Protein AF-A0A067FHQ1-F1 (afdb_monomer_lite)

Organism: Citrus sinensis (NCBI:txid2711)

pLDDT: mean 78.68, std 14.32, range [43.62, 91.94]

Sequence (86 aa):
MTKTSERFSTDFVMGGAAAIMAKSAAAPIERVKLLLQNQGEMIKRGQLRRPYMGVGDCFRRVLREDGLLSFWRGNQANVIRYFPTQ

Structure (mmCIF, N/CA/C/O backbone):
data_AF-A0A067FHQ1-F1
#
_entry.id   AF-A0A067FHQ1-F1
#
loop_
_atom_site.group_PDB
_atom_site.id
_atom_site.type_symbol
_atom_site.label_atom_id
_atom_site.label_alt_id
_atom_site.label_comp_id
_atom_site.label_asym_id
_atom_site.label_entity_id
_atom_site.label_seq_id
_atom_site.pdbx_PDB_ins_code
_atom_site.Cartn_x
_atom_site.Cartn_y
_atom_site.Cartn_z
_atom_site.occupancy
_atom_site.B_iso_or_equiv
_atom_site.auth_seq_id
_atom_site.auth_comp_id
_atom_site.auth_asym_id
_atom_site.auth_atom_id
_atom_site.pdbx_PDB_model_num
ATOM 1 N N . MET A 1 1 ? 30.884 1.106 -30.792 1.00 52.00 1 MET A N 1
ATOM 2 C CA . MET A 1 1 ? 29.817 1.923 -30.166 1.00 52.00 1 MET A CA 1
ATOM 3 C C . MET A 1 1 ? 28.592 1.119 -29.713 1.00 52.00 1 MET A C 1
ATOM 5 O O . MET A 1 1 ? 27.918 1.572 -28.803 1.00 52.00 1 MET A O 1
ATOM 9 N N . THR A 1 2 ? 28.321 -0.077 -30.245 1.00 57.09 2 THR A N 1
ATOM 10 C CA . THR A 1 2 ? 27.146 -0.904 -29.880 1.00 57.09 2 THR A CA 1
ATOM 11 C C . THR A 1 2 ? 27.193 -1.523 -28.471 1.00 57.09 2 THR A C 1
ATOM 13 O O . THR A 1 2 ? 26.186 -1.523 -27.773 1.00 57.09 2 THR A O 1
ATOM 16 N N . LYS A 1 3 ? 28.367 -1.952 -27.982 1.00 59.31 3 LYS A N 1
ATOM 17 C CA . LYS A 1 3 ? 28.504 -2.637 -26.673 1.00 59.31 3 LYS A CA 1
ATOM 18 C C . LYS A 1 3 ? 28.120 -1.799 -25.441 1.00 59.31 3 LYS A C 1
ATOM 20 O O . LYS A 1 3 ? 27.738 -2.364 -24.422 1.00 59.31 3 LYS A O 1
ATOM 25 N N . THR A 1 4 ? 28.231 -0.472 -25.507 1.00 65.00 4 THR A N 1
ATOM 26 C CA . THR A 1 4 ? 27.864 0.412 -24.383 1.00 65.00 4 THR A CA 1
ATOM 27 C C . THR A 1 4 ? 26.345 0.560 -24.262 1.00 65.00 4 THR A C 1
ATOM 29 O O . THR A 1 4 ? 25.820 0.585 -23.154 1.00 65.00 4 THR A O 1
ATOM 32 N N . SER A 1 5 ? 25.634 0.596 -25.394 1.00 68.19 5 SER A N 1
ATOM 33 C CA . SER A 1 5 ? 24.171 0.727 -25.431 1.00 68.19 5 SER A CA 1
ATOM 34 C C . SER A 1 5 ? 23.459 -0.537 -24.930 1.00 68.19 5 SER A C 1
ATOM 36 O O . SER A 1 5 ? 22.471 -0.436 -24.203 1.00 68.19 5 SER A O 1
ATOM 38 N N . GLU A 1 6 ? 24.000 -1.723 -25.224 1.00 71.94 6 GLU A N 1
ATOM 39 C CA . GLU A 1 6 ? 23.462 -2.989 -24.702 1.00 71.94 6 GLU A CA 1
ATOM 40 C C . GLU A 1 6 ? 23.646 -3.131 -23.185 1.00 71.94 6 GLU A C 1
ATOM 42 O O . GLU A 1 6 ? 22.723 -3.558 -22.490 1.00 71.94 6 GLU A O 1
ATOM 47 N N . ARG A 1 7 ? 24.802 -2.713 -22.647 1.00 75.69 7 ARG A N 1
ATOM 48 C CA . ARG A 1 7 ? 25.041 -2.699 -21.192 1.00 75.69 7 ARG A CA 1
ATOM 49 C C . ARG A 1 7 ? 24.096 -1.743 -20.478 1.00 75.69 7 ARG A C 1
ATOM 51 O O . ARG A 1 7 ? 23.442 -2.153 -19.531 1.00 75.69 7 ARG A O 1
ATOM 58 N N . PHE A 1 8 ? 23.936 -0.526 -21.001 1.00 83.25 8 PHE A N 1
ATOM 59 C CA . PHE A 1 8 ? 22.985 0.440 -20.452 1.00 83.25 8 PHE A CA 1
ATOM 60 C C . PHE A 1 8 ? 21.549 -0.102 -20.440 1.00 83.25 8 PHE A C 1
ATOM 62 O O . PHE A 1 8 ? 20.858 0.009 -19.433 1.00 83.25 8 PHE A O 1
ATOM 69 N N . SER A 1 9 ? 21.110 -0.729 -21.534 1.00 82.75 9 SER A N 1
ATOM 70 C CA . SER A 1 9 ? 19.766 -1.317 -21.621 1.00 82.75 9 SER A CA 1
ATOM 71 C C . SER A 1 9 ? 19.576 -2.461 -20.618 1.00 82.75 9 SER A C 1
ATOM 73 O O . SER A 1 9 ? 18.521 -2.571 -19.998 1.00 82.75 9 SER A O 1
ATOM 75 N N . THR A 1 10 ? 20.611 -3.279 -20.415 1.00 84.75 10 THR A N 1
ATOM 76 C CA . THR A 1 10 ? 20.600 -4.380 -19.441 1.00 84.75 10 THR A CA 1
ATOM 77 C C . THR A 1 10 ? 20.538 -3.851 -18.008 1.00 84.75 10 THR A C 1
ATOM 79 O O . THR A 1 10 ? 19.653 -4.248 -17.251 1.00 84.75 10 THR A O 1
ATOM 82 N N . ASP A 1 11 ? 21.401 -2.896 -17.657 1.00 87.62 11 ASP A N 1
ATOM 83 C CA . ASP A 1 11 ? 21.428 -2.266 -16.333 1.00 87.62 11 ASP A CA 1
ATOM 84 C C . ASP A 1 11 ? 20.108 -1.540 -16.036 1.00 87.62 11 ASP A C 1
ATOM 86 O O . ASP A 1 11 ? 19.587 -1.607 -14.922 1.00 87.62 11 ASP A O 1
ATOM 90 N N . PHE A 1 12 ? 19.516 -0.901 -17.048 1.00 89.75 12 PHE A N 1
ATOM 91 C CA . PHE A 1 12 ? 18.221 -0.237 -16.939 1.00 89.75 12 PHE A CA 1
ATOM 92 C C . PHE A 1 12 ? 17.083 -1.226 -16.661 1.00 89.75 12 PHE A C 1
ATOM 94 O O . PHE A 1 12 ? 16.280 -0.998 -15.756 1.00 89.75 12 PHE A O 1
ATOM 101 N N . VAL A 1 13 ? 17.020 -2.347 -17.388 1.00 91.94 13 VAL A N 1
ATOM 102 C CA . VAL A 1 13 ? 16.001 -3.386 -17.164 1.00 91.94 13 VAL A CA 1
ATOM 103 C C . VAL A 1 13 ? 16.179 -4.039 -15.795 1.00 91.94 13 VAL A C 1
ATOM 105 O O . VAL A 1 13 ? 15.198 -4.222 -15.074 1.00 91.94 13 VAL A O 1
ATOM 108 N N . MET A 1 14 ? 17.416 -4.344 -15.397 1.00 90.31 14 MET A N 1
ATOM 109 C CA . MET A 1 14 ? 17.708 -4.920 -14.083 1.00 90.31 14 MET A CA 1
ATOM 110 C C . MET A 1 14 ? 17.353 -3.952 -12.950 1.00 90.31 14 MET A C 1
ATOM 112 O O . MET A 1 14 ? 16.699 -4.350 -11.984 1.00 90.31 14 MET A O 1
ATOM 116 N N . GLY A 1 15 ? 17.708 -2.673 -13.090 1.00 89.75 15 GLY A N 1
ATOM 117 C CA . GLY A 1 15 ? 17.334 -1.623 -12.145 1.00 89.75 15 GLY A CA 1
ATOM 118 C C . GLY A 1 15 ? 15.818 -1.438 -12.054 1.00 89.75 15 GLY A C 1
ATOM 119 O O . GLY A 1 15 ? 15.266 -1.358 -10.956 1.00 89.75 15 GLY A O 1
ATOM 120 N N . GLY A 1 16 ? 15.125 -1.451 -13.196 1.00 88.81 16 GLY A N 1
ATOM 121 C CA . GLY A 1 16 ? 13.666 -1.380 -13.265 1.00 88.81 16 GLY A CA 1
ATOM 122 C C . GLY A 1 16 ? 12.981 -2.565 -12.581 1.00 88.81 16 GLY A C 1
ATOM 123 O O . GLY A 1 16 ? 12.087 -2.373 -11.755 1.00 88.81 16 GLY A O 1
ATOM 124 N N . ALA A 1 17 ? 13.432 -3.791 -12.855 1.00 89.88 17 ALA A N 1
ATOM 125 C CA . ALA A 1 17 ? 12.896 -5.000 -12.234 1.00 89.88 17 ALA A CA 1
ATOM 126 C C . ALA A 1 17 ? 13.122 -5.013 -10.712 1.00 89.88 17 ALA A C 1
ATOM 128 O O . ALA A 1 17 ? 12.197 -5.298 -9.946 1.00 89.88 17 ALA A O 1
ATOM 129 N N . ALA A 1 18 ? 14.323 -4.635 -10.262 1.00 89.75 18 ALA A N 1
ATOM 130 C CA . ALA A 1 18 ? 14.639 -4.516 -8.842 1.00 89.75 18 ALA A CA 1
ATOM 131 C C . ALA A 1 18 ? 13.742 -3.479 -8.145 1.00 89.75 18 ALA A C 1
ATOM 133 O O . ALA A 1 18 ? 13.212 -3.744 -7.064 1.00 89.75 18 ALA A O 1
ATOM 134 N N . ALA A 1 19 ? 13.500 -2.330 -8.783 1.00 85.50 19 ALA A N 1
ATOM 135 C CA . ALA A 1 19 ? 12.623 -1.292 -8.249 1.00 85.50 19 ALA A CA 1
ATOM 136 C C . ALA A 1 19 ? 11.163 -1.762 -8.123 1.00 85.50 19 ALA A C 1
ATOM 138 O O . ALA A 1 19 ? 10.511 -1.469 -7.117 1.00 85.50 19 ALA A O 1
ATOM 139 N N . ILE A 1 20 ? 10.653 -2.518 -9.102 1.00 86.56 20 ILE A N 1
ATOM 140 C CA . ILE A 1 20 ? 9.296 -3.086 -9.059 1.00 86.56 20 ILE A CA 1
ATOM 141 C C . ILE A 1 20 ? 9.164 -4.079 -7.902 1.00 86.56 20 ILE A C 1
ATOM 143 O O . ILE A 1 20 ? 8.197 -4.001 -7.139 1.00 86.56 20 ILE A O 1
ATOM 147 N N . MET A 1 21 ? 10.135 -4.980 -7.731 1.00 88.06 21 MET A N 1
ATOM 148 C CA . MET A 1 21 ? 10.127 -5.940 -6.624 1.00 88.06 21 MET A CA 1
ATOM 149 C C . MET A 1 21 ? 10.195 -5.235 -5.266 1.00 88.06 21 MET A C 1
ATOM 151 O O . MET A 1 21 ? 9.389 -5.530 -4.384 1.00 88.06 21 MET A O 1
ATOM 155 N N . ALA A 1 22 ? 11.089 -4.254 -5.117 1.00 86.81 22 ALA A N 1
ATOM 156 C CA . ALA A 1 22 ? 11.231 -3.490 -3.881 1.00 86.81 22 ALA A CA 1
ATOM 157 C C . ALA A 1 22 ? 9.940 -2.737 -3.519 1.00 86.81 22 ALA A C 1
ATOM 159 O O . ALA A 1 22 ? 9.459 -2.834 -2.390 1.00 86.81 22 ALA A O 1
ATOM 160 N N . LYS A 1 23 ? 9.323 -2.041 -4.485 1.00 80.94 23 LYS A N 1
ATOM 161 C CA . LYS A 1 23 ? 8.041 -1.349 -4.272 1.00 80.94 23 LYS A CA 1
ATOM 162 C C . LYS A 1 23 ? 6.904 -2.317 -3.959 1.00 80.94 23 LYS A C 1
ATOM 164 O O . LYS A 1 23 ? 6.072 -2.018 -3.109 1.00 80.94 23 LYS A O 1
ATOM 169 N N . SER A 1 24 ? 6.880 -3.483 -4.599 1.00 81.62 24 SER A N 1
ATOM 170 C CA . SER A 1 24 ? 5.863 -4.504 -4.331 1.00 81.62 24 SER A CA 1
ATOM 171 C C . SER A 1 24 ? 5.980 -5.057 -2.911 1.00 81.62 24 SER A C 1
ATOM 173 O O . SER A 1 24 ? 4.960 -5.224 -2.249 1.00 81.62 24 SER A O 1
ATOM 175 N N . ALA A 1 25 ? 7.205 -5.272 -2.421 1.00 85.69 25 ALA A N 1
ATOM 176 C CA . ALA A 1 25 ? 7.462 -5.709 -1.050 1.00 85.69 25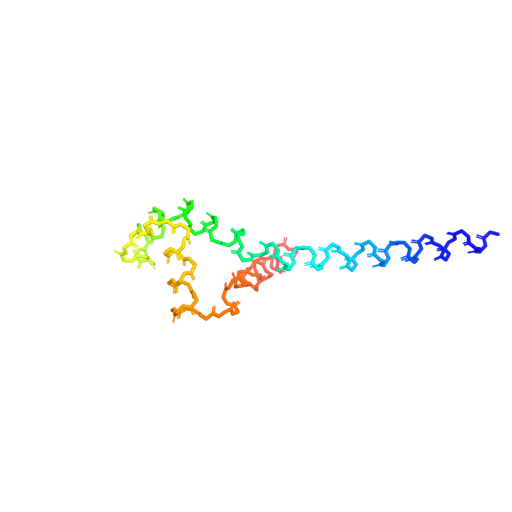 ALA A CA 1
ATOM 177 C C . ALA A 1 25 ? 7.137 -4.623 -0.006 1.00 85.69 25 ALA A C 1
ATOM 179 O O . ALA A 1 25 ? 6.670 -4.942 1.086 1.00 85.69 25 ALA A O 1
ATOM 180 N N . ALA A 1 26 ? 7.344 -3.344 -0.337 1.00 86.25 26 ALA A N 1
ATOM 181 C CA . ALA A 1 26 ? 7.049 -2.213 0.547 1.00 86.25 26 ALA A CA 1
ATOM 182 C C . ALA A 1 26 ? 5.564 -1.787 0.551 1.00 86.25 26 ALA A C 1
ATOM 184 O O . ALA A 1 26 ? 5.102 -1.163 1.509 1.00 86.25 26 ALA A O 1
ATOM 185 N N . ALA A 1 27 ? 4.787 -2.143 -0.477 1.00 83.69 27 ALA A N 1
ATOM 186 C CA . ALA A 1 27 ? 3.395 -1.710 -0.623 1.00 83.69 27 ALA A CA 1
ATOM 187 C C . ALA A 1 27 ? 2.491 -2.009 0.599 1.00 83.69 27 ALA A C 1
ATOM 189 O O . ALA A 1 27 ? 1.736 -1.118 0.999 1.00 83.69 27 ALA A O 1
ATOM 190 N N . PRO A 1 28 ? 2.571 -3.181 1.269 1.00 85.50 28 PRO A N 1
ATOM 191 C CA . PRO A 1 28 ? 1.722 -3.459 2.427 1.00 85.50 28 PRO A CA 1
ATOM 192 C C . PRO A 1 28 ? 1.978 -2.535 3.617 1.00 85.50 28 PRO A C 1
ATOM 194 O O . PRO A 1 28 ? 1.028 -2.084 4.262 1.00 85.50 28 PRO A O 1
ATOM 197 N N . ILE A 1 29 ? 3.243 -2.218 3.907 1.00 88.19 29 ILE A N 1
ATOM 198 C CA . ILE A 1 29 ? 3.577 -1.368 5.054 1.00 88.19 29 ILE A CA 1
ATOM 199 C C . ILE A 1 29 ? 3.236 0.099 4.781 1.00 88.19 29 ILE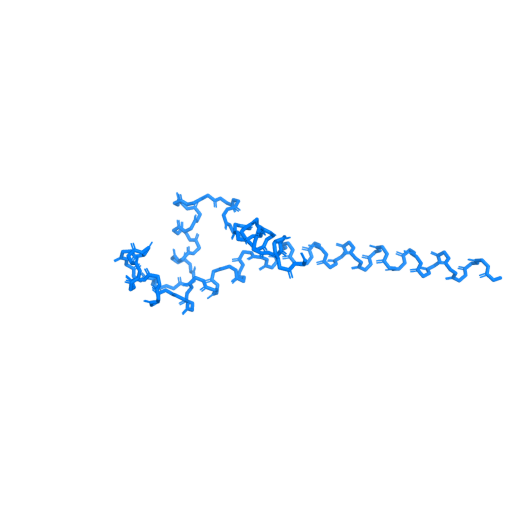 A C 1
ATOM 201 O O . ILE A 1 29 ? 2.704 0.783 5.660 1.00 88.19 29 ILE A O 1
ATOM 205 N N . GLU A 1 30 ? 3.441 0.566 3.547 1.00 88.00 30 GLU A N 1
ATOM 206 C CA . GLU A 1 30 ? 3.007 1.896 3.114 1.00 88.00 30 GLU A CA 1
ATOM 207 C C . GLU A 1 30 ? 1.484 2.039 3.201 1.00 88.00 30 GLU A C 1
ATOM 209 O O . GLU A 1 30 ? 0.977 3.042 3.712 1.00 88.00 30 GLU A O 1
ATOM 214 N N . ARG A 1 31 ? 0.737 1.006 2.790 1.00 85.50 31 ARG A N 1
ATOM 215 C CA . ARG A 1 31 ? -0.726 0.988 2.887 1.00 85.50 31 ARG A CA 1
ATOM 216 C C . ARG A 1 31 ? -1.203 1.100 4.332 1.00 85.50 31 ARG A C 1
ATOM 218 O O . ARG A 1 31 ? -2.078 1.917 4.616 1.00 85.50 31 ARG A O 1
ATOM 225 N N . VAL A 1 32 ? -0.621 0.326 5.248 1.00 89.81 32 VAL A N 1
ATOM 226 C CA . VAL A 1 32 ? -0.967 0.382 6.679 1.00 89.81 32 VAL A CA 1
ATOM 227 C C . VAL A 1 32 ? -0.654 1.748 7.278 1.00 89.81 32 VAL A C 1
ATOM 229 O O . VAL A 1 32 ? -1.474 2.295 8.015 1.00 89.81 32 VAL A O 1
ATOM 232 N N . LYS A 1 33 ? 0.489 2.341 6.920 1.00 89.81 33 LYS A N 1
ATOM 233 C CA . LYS A 1 33 ? 0.840 3.700 7.344 1.00 89.81 33 LYS A CA 1
ATOM 234 C C . LYS A 1 33 ? -0.218 4.713 6.901 1.00 89.81 33 LYS A C 1
ATOM 236 O O . LYS A 1 33 ? -0.674 5.499 7.727 1.00 89.81 33 LYS A O 1
ATOM 241 N N . LEU A 1 34 ? -0.646 4.672 5.637 1.00 89.81 34 LEU A N 1
ATOM 242 C CA . LEU A 1 34 ? -1.675 5.578 5.113 1.00 89.81 34 LEU A CA 1
ATOM 243 C C . LEU A 1 34 ? -3.033 5.388 5.799 1.00 89.81 34 LEU A C 1
ATOM 245 O O . LEU A 1 34 ? -3.719 6.372 6.064 1.00 89.81 34 LEU A O 1
ATOM 249 N N . LEU A 1 35 ? -3.425 4.149 6.100 1.00 88.56 35 LEU A N 1
ATOM 250 C CA . LEU A 1 35 ? -4.667 3.863 6.824 1.00 88.56 35 LEU A CA 1
ATOM 251 C C . LEU A 1 35 ? -4.623 4.405 8.255 1.00 88.56 35 LEU A C 1
ATOM 253 O O . LEU A 1 35 ? -5.575 5.039 8.697 1.00 88.56 35 LEU A O 1
ATOM 257 N N . LEU A 1 36 ? -3.501 4.228 8.956 1.00 91.25 36 LEU A N 1
ATOM 258 C CA . LEU A 1 36 ? -3.307 4.769 10.301 1.00 91.25 36 LEU A CA 1
ATOM 259 C C . LEU A 1 36 ? -3.273 6.299 10.320 1.00 91.25 36 LEU A C 1
ATOM 261 O O . LEU A 1 36 ? -3.855 6.902 11.217 1.00 91.25 36 LEU A O 1
ATOM 265 N N . GLN A 1 37 ? -2.615 6.931 9.348 1.00 91.06 37 GLN A N 1
ATOM 266 C CA . GLN A 1 37 ? -2.554 8.393 9.255 1.00 91.06 37 GLN A CA 1
ATOM 267 C C . GLN A 1 37 ? -3.922 9.000 8.917 1.00 91.06 37 GLN A C 1
ATOM 269 O O . GLN A 1 37 ? -4.298 10.020 9.488 1.00 91.06 37 GLN A O 1
ATOM 274 N N . ASN A 1 38 ? -4.694 8.350 8.042 1.00 90.06 38 ASN A N 1
ATOM 275 C CA . ASN A 1 38 ? -5.985 8.861 7.577 1.00 90.06 38 ASN A CA 1
ATOM 276 C C . ASN A 1 38 ? -7.191 8.340 8.375 1.00 90.06 38 ASN A C 1
ATOM 278 O O . ASN A 1 38 ? -8.325 8.698 8.057 1.00 90.06 38 ASN A O 1
ATOM 282 N N . GLN A 1 39 ? -6.988 7.530 9.422 1.00 88.38 39 GLN A N 1
ATOM 283 C CA . GLN A 1 39 ? -8.085 6.905 10.173 1.00 88.38 39 GLN A CA 1
ATOM 284 C C . GLN A 1 39 ? -9.086 7.922 10.741 1.00 88.38 39 GLN A C 1
ATOM 286 O O . GLN A 1 39 ? -10.283 7.652 10.765 1.00 88.38 39 GLN A O 1
ATOM 291 N N . GLY A 1 40 ? -8.625 9.113 11.143 1.00 86.44 40 GLY A N 1
ATOM 292 C CA . GLY A 1 40 ? -9.506 10.175 11.637 1.00 86.44 40 GLY A CA 1
ATOM 293 C C . GLY A 1 40 ? -10.479 10.679 10.569 1.00 86.44 40 GLY A C 1
ATOM 294 O O . GLY A 1 40 ? -11.659 10.878 10.846 1.00 86.44 40 GLY A O 1
ATOM 295 N N . GLU A 1 41 ? -10.011 10.820 9.330 1.00 85.50 41 GLU A N 1
ATOM 296 C CA . GLU A 1 41 ? -10.846 11.212 8.193 1.00 85.50 41 GLU A CA 1
ATOM 297 C C . GLU A 1 41 ? -11.786 10.072 7.768 1.00 85.50 41 GLU A C 1
ATOM 299 O O . GLU A 1 41 ? -12.955 10.303 7.462 1.00 85.50 41 GLU A O 1
ATOM 304 N N . MET A 1 42 ? -11.317 8.822 7.828 1.00 83.25 42 MET A N 1
ATOM 305 C CA . MET A 1 42 ? -12.147 7.647 7.541 1.00 83.25 42 MET A CA 1
ATOM 306 C C . MET A 1 42 ? -13.303 7.494 8.539 1.00 83.25 42 MET A C 1
ATOM 308 O O . MET A 1 42 ? -14.402 7.106 8.143 1.00 83.25 42 MET A O 1
ATOM 312 N N . ILE A 1 43 ? -13.080 7.826 9.816 1.00 85.50 43 ILE A N 1
ATOM 313 C CA . ILE A 1 43 ? -14.131 7.834 10.843 1.00 85.50 43 ILE A CA 1
ATOM 314 C C . ILE A 1 43 ? -15.156 8.934 10.547 1.00 85.50 43 ILE A C 1
ATOM 316 O O . ILE A 1 43 ? -16.354 8.658 10.547 1.00 85.50 43 ILE A O 1
ATOM 320 N N . LYS A 1 44 ? -14.710 10.155 10.215 1.00 83.31 44 LYS A N 1
ATOM 321 C CA . LYS A 1 44 ? -15.608 11.272 9.853 1.00 83.31 44 LYS A CA 1
ATOM 322 C C . LYS A 1 44 ? -16.511 10.946 8.662 1.00 83.31 44 LYS A C 1
ATOM 324 O O . LYS A 1 44 ? -17.667 11.351 8.644 1.00 83.31 44 LYS A O 1
ATOM 329 N N . ARG A 1 45 ? -15.997 10.198 7.682 1.00 78.94 45 ARG A N 1
ATOM 330 C CA . ARG A 1 45 ? -16.744 9.759 6.488 1.00 78.94 45 ARG A CA 1
ATOM 331 C C . ARG A 1 45 ? -17.603 8.511 6.712 1.00 78.94 45 ARG A C 1
ATOM 333 O O . ARG A 1 45 ? -18.230 8.041 5.769 1.00 78.94 45 ARG A O 1
ATOM 340 N N . GLY A 1 46 ? -17.594 7.930 7.914 1.00 77.75 46 GLY A N 1
ATOM 341 C CA . GLY A 1 46 ? -18.311 6.688 8.221 1.00 77.75 46 GLY A CA 1
ATOM 342 C C . GLY A 1 46 ? -17.712 5.427 7.583 1.00 77.75 46 GLY A C 1
ATOM 343 O O . GLY A 1 46 ? -18.318 4.362 7.655 1.00 77.75 46 GLY A O 1
ATOM 344 N N . GLN A 1 47 ? -16.522 5.518 6.980 1.00 76.06 47 GLN A N 1
ATOM 345 C CA . GLN A 1 47 ? -15.823 4.390 6.348 1.00 76.06 47 GLN A CA 1
ATOM 346 C C . GLN A 1 47 ? -15.100 3.501 7.368 1.00 76.06 47 GLN A C 1
ATOM 348 O O . GLN A 1 47 ? -14.798 2.348 7.076 1.00 76.06 47 GLN A O 1
ATOM 353 N N . LEU A 1 48 ? -14.819 4.027 8.564 1.00 81.88 48 LEU A N 1
ATOM 354 C CA . LEU A 1 48 ? -14.189 3.293 9.656 1.00 81.88 48 LEU A CA 1
ATOM 355 C C . LEU A 1 48 ? -15.011 3.460 10.938 1.00 81.88 48 LEU A C 1
ATOM 357 O O . LEU A 1 48 ? -15.155 4.563 11.452 1.00 81.88 48 LEU A O 1
ATOM 361 N N . ARG A 1 49 ? -15.540 2.355 11.476 1.00 79.94 49 ARG A N 1
ATOM 362 C CA . ARG A 1 49 ? -16.381 2.380 12.692 1.00 79.94 49 ARG A CA 1
ATOM 363 C C . ARG A 1 49 ? -15.587 2.569 13.983 1.00 79.94 49 ARG A C 1
ATOM 365 O O . ARG A 1 49 ? -16.124 3.080 14.957 1.00 79.94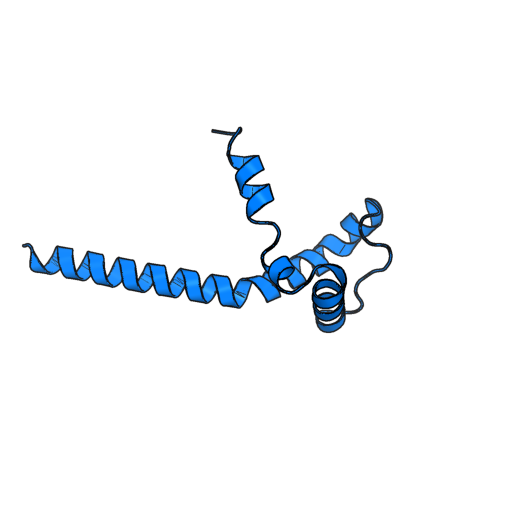 49 ARG A O 1
ATOM 372 N N . ARG A 1 50 ? -14.339 2.099 14.018 1.00 86.88 50 ARG A N 1
ATOM 373 C CA . ARG A 1 50 ? -13.467 2.145 15.199 1.00 86.88 50 ARG A CA 1
ATOM 374 C C . ARG A 1 50 ? -12.023 2.421 14.782 1.00 86.88 50 ARG A C 1
ATOM 376 O O . ARG A 1 50 ? -11.579 1.811 13.807 1.00 86.88 50 ARG A O 1
ATOM 383 N N . PRO A 1 51 ? -11.284 3.273 15.513 1.00 89.00 51 PRO A N 1
ATOM 384 C CA . PRO A 1 51 ? -9.882 3.532 15.215 1.00 89.00 51 PRO A CA 1
ATOM 385 C C . PRO A 1 51 ? -9.051 2.244 15.275 1.00 89.00 51 PRO A C 1
ATOM 387 O O . PRO A 1 51 ? -9.416 1.250 15.924 1.00 89.00 51 PRO A O 1
ATOM 390 N N . TYR A 1 52 ? -7.934 2.255 14.560 1.00 90.75 52 TYR A N 1
ATOM 391 C CA . TYR A 1 52 ? -6.950 1.185 14.628 1.00 90.75 52 TYR A CA 1
ATOM 392 C C . TYR A 1 52 ? -6.117 1.364 15.897 1.00 90.75 52 TYR A C 1
ATOM 394 O O . TYR A 1 52 ? -5.635 2.456 16.184 1.00 90.75 52 TYR A O 1
ATOM 402 N N . MET A 1 53 ? -5.921 0.286 16.653 1.00 90.44 53 MET A N 1
ATOM 403 C CA . MET A 1 53 ? -5.180 0.323 17.923 1.00 90.44 53 MET A CA 1
ATOM 404 C C . MET A 1 53 ? -3.655 0.328 17.715 1.00 90.44 53 MET A C 1
ATOM 406 O O . MET A 1 53 ? -2.897 0.502 18.663 1.00 90.44 53 MET A O 1
ATOM 410 N N . GLY A 1 54 ? -3.195 0.117 16.478 1.00 89.38 54 GLY A N 1
ATOM 411 C CA . GLY A 1 54 ? -1.785 0.108 16.102 1.00 89.38 54 GLY A CA 1
ATOM 412 C C . GLY A 1 54 ? -1.549 -0.559 14.746 1.00 89.38 54 GLY A C 1
ATOM 413 O O . GLY A 1 54 ? -2.489 -0.967 14.061 1.00 89.38 54 GLY A O 1
ATOM 414 N N . VAL A 1 55 ? -0.275 -0.705 14.374 1.00 90.44 55 VAL A N 1
ATOM 415 C CA . VAL A 1 55 ? 0.156 -1.293 13.088 1.00 90.44 55 VAL A CA 1
ATOM 416 C C . VAL A 1 55 ? -0.331 -2.732 12.927 1.00 90.44 55 VAL A C 1
ATOM 418 O O . VAL A 1 55 ? -0.939 -3.057 11.910 1.00 90.44 55 VAL A O 1
ATOM 421 N N . GLY A 1 56 ? -0.129 -3.581 13.939 1.00 91.06 56 GLY A N 1
ATOM 422 C CA . GLY A 1 56 ? -0.545 -4.987 13.883 1.00 91.06 56 GLY A CA 1
ATOM 423 C C . GLY A 1 56 ? -2.064 -5.171 13.812 1.00 91.06 56 GLY A C 1
ATOM 424 O O . GLY A 1 56 ? -2.549 -6.014 13.060 1.00 91.06 56 GLY A O 1
ATOM 425 N N . ASP A 1 57 ? -2.825 -4.349 14.542 1.00 91.31 57 ASP A N 1
ATOM 426 C CA . ASP A 1 57 ? -4.293 -4.361 14.505 1.00 91.31 57 ASP A CA 1
ATOM 427 C C . ASP A 1 57 ? -4.822 -3.898 13.139 1.00 91.31 57 ASP A C 1
ATOM 429 O O . ASP A 1 57 ? -5.691 -4.554 12.564 1.00 91.31 57 ASP A O 1
ATOM 433 N N . CYS A 1 58 ? -4.239 -2.839 12.566 1.00 89.69 58 CYS A N 1
ATOM 434 C CA . CYS A 1 58 ? -4.556 -2.396 11.209 1.00 89.69 58 CYS A CA 1
ATOM 435 C C . CYS A 1 58 ? -4.250 -3.484 10.173 1.00 89.69 58 CYS A C 1
ATOM 437 O O . CYS A 1 58 ? -5.118 -3.816 9.370 1.00 89.69 58 CYS A O 1
ATOM 439 N N . PHE A 1 59 ? -3.055 -4.081 10.213 1.00 90.50 59 PHE A N 1
ATOM 440 C CA . PHE A 1 59 ? -2.661 -5.140 9.280 1.00 90.50 59 PHE A CA 1
ATOM 441 C C . PHE A 1 59 ? -3.610 -6.342 9.373 1.00 90.50 59 PHE A C 1
ATOM 443 O O . PHE A 1 59 ? -4.119 -6.826 8.364 1.00 90.50 59 PHE A O 1
ATOM 450 N N . ARG A 1 60 ? -3.914 -6.800 10.593 1.00 91.69 60 ARG A N 1
ATOM 451 C CA . ARG A 1 60 ? -4.798 -7.947 10.820 1.00 91.69 60 ARG A CA 1
ATOM 452 C C . ARG A 1 60 ? -6.233 -7.683 10.365 1.00 91.69 60 ARG A C 1
ATOM 454 O O . ARG A 1 60 ? -6.842 -8.582 9.790 1.00 91.69 60 ARG A O 1
ATOM 461 N N . ARG A 1 61 ? -6.783 -6.493 10.627 1.00 88.69 61 ARG A N 1
ATOM 462 C CA . ARG A 1 61 ? -8.144 -6.133 10.191 1.00 88.69 61 ARG A CA 1
ATOM 463 C C . ARG A 1 61 ? -8.233 -6.036 8.678 1.00 88.69 61 ARG A C 1
ATOM 465 O O . ARG A 1 61 ? -9.092 -6.687 8.107 1.00 88.69 61 ARG A O 1
ATOM 472 N N . VAL A 1 62 ? -7.299 -5.336 8.036 1.00 86.81 62 VAL A N 1
ATOM 473 C CA . VAL A 1 62 ? -7.246 -5.217 6.569 1.00 86.81 62 VAL A CA 1
ATOM 474 C C . VAL A 1 62 ? -7.131 -6.595 5.916 1.00 86.81 62 VAL A C 1
ATOM 476 O O . VAL A 1 62 ? -7.891 -6.918 5.009 1.00 86.81 62 VAL A O 1
ATOM 479 N N . LEU A 1 63 ? -6.258 -7.464 6.436 1.00 87.12 63 LEU A N 1
ATOM 480 C CA . LEU A 1 63 ? -6.117 -8.827 5.926 1.00 87.12 63 LEU A CA 1
ATOM 481 C C . LEU A 1 63 ? -7.403 -9.656 6.083 1.00 87.12 63 LEU A C 1
ATOM 483 O O . LEU A 1 63 ? -7.704 -10.476 5.220 1.00 87.12 63 LEU A O 1
ATOM 487 N N . ARG A 1 64 ? -8.147 -9.467 7.179 1.00 85.88 64 ARG A N 1
ATOM 488 C CA . ARG A 1 64 ? -9.362 -10.235 7.489 1.00 85.88 64 ARG A CA 1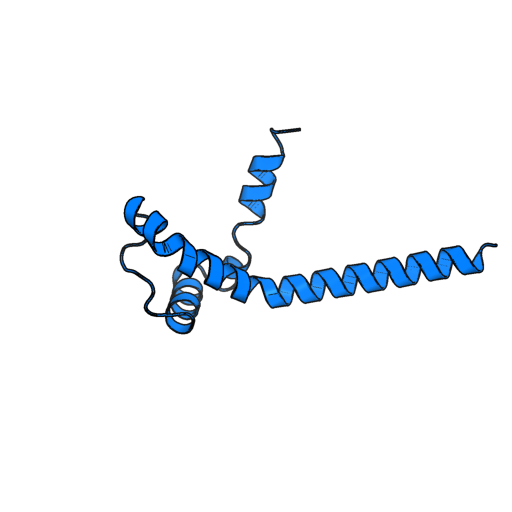
ATOM 489 C C . ARG A 1 64 ? -10.611 -9.715 6.777 1.00 85.88 64 ARG A C 1
ATOM 491 O O . ARG A 1 64 ? -11.460 -10.520 6.417 1.00 85.88 64 ARG A O 1
ATOM 498 N N . GLU A 1 65 ? -10.740 -8.400 6.643 1.00 81.81 65 GLU A N 1
ATOM 499 C CA . GLU A 1 65 ? -11.925 -7.721 6.106 1.00 81.81 65 GLU A CA 1
ATOM 500 C C . GLU A 1 65 ? -11.826 -7.561 4.582 1.00 81.81 65 GLU A C 1
ATOM 502 O O . GLU A 1 65 ? -12.778 -7.879 3.876 1.00 81.81 65 GLU A O 1
ATOM 507 N N . ASP A 1 66 ? -10.657 -7.159 4.071 1.00 80.38 66 ASP A N 1
ATOM 508 C CA . ASP A 1 66 ? -10.461 -6.839 2.651 1.00 80.38 66 ASP A CA 1
ATOM 509 C C . ASP A 1 66 ? -9.600 -7.876 1.895 1.00 80.38 66 ASP A C 1
ATOM 511 O O . ASP A 1 66 ? -9.553 -7.870 0.660 1.00 80.38 66 ASP A O 1
ATOM 515 N N . GLY A 1 67 ? -8.910 -8.770 2.616 1.00 82.56 67 GLY A N 1
ATOM 516 C CA . GLY A 1 67 ? -8.047 -9.820 2.060 1.00 82.56 67 GLY A CA 1
ATOM 517 C C . GLY A 1 67 ? -6.615 -9.365 1.748 1.00 82.56 67 GLY A C 1
ATOM 518 O O . GLY A 1 67 ? -6.290 -8.183 1.784 1.00 82.56 67 GLY A O 1
ATOM 519 N N . LEU A 1 68 ? -5.725 -10.304 1.404 1.00 80.19 68 LEU A N 1
ATOM 520 C CA . LEU A 1 68 ? -4.295 -10.024 1.173 1.00 80.19 68 LEU A CA 1
ATOM 521 C C . LEU A 1 68 ? -4.056 -9.061 -0.007 1.00 80.19 68 LEU A C 1
ATOM 523 O O . LEU A 1 68 ? -3.212 -8.174 0.064 1.00 80.19 68 LEU A O 1
ATOM 527 N N . LEU A 1 69 ? -4.835 -9.180 -1.084 1.00 80.38 69 LEU A N 1
ATOM 528 C CA . LEU A 1 69 ? -4.699 -8.314 -2.263 1.00 80.38 69 LEU A CA 1
ATOM 529 C C . LEU A 1 69 ? -5.076 -6.850 -1.975 1.00 80.38 69 LEU A C 1
ATOM 531 O O . LEU A 1 69 ? -4.712 -5.951 -2.734 1.00 80.38 69 LEU A O 1
ATOM 535 N N . SER A 1 70 ? -5.769 -6.578 -0.866 1.00 78.06 70 SER A N 1
ATOM 536 C CA . SER A 1 70 ? -6.160 -5.221 -0.479 1.00 78.06 70 SER A CA 1
ATOM 537 C C . SER A 1 70 ? -4.990 -4.337 -0.047 1.00 78.06 70 SER A C 1
ATOM 539 O O . SER A 1 70 ? -5.079 -3.111 -0.133 1.00 78.06 70 SER A O 1
ATOM 541 N N . PHE A 1 71 ? -3.858 -4.933 0.333 1.00 80.81 71 PHE A N 1
ATOM 542 C CA . PHE A 1 71 ? -2.631 -4.183 0.593 1.00 80.81 71 PHE A CA 1
ATOM 543 C C . PHE A 1 71 ? -2.110 -3.468 -0.662 1.00 80.81 71 PHE A C 1
ATOM 545 O O . PHE A 1 71 ? -1.453 -2.438 -0.551 1.00 80.81 71 PHE A O 1
ATOM 552 N N . TRP A 1 72 ? -2.500 -3.950 -1.846 1.00 78.94 72 TRP A N 1
ATOM 553 C CA . TRP A 1 72 ? -2.245 -3.322 -3.143 1.00 78.94 72 TRP A CA 1
ATOM 554 C C . TRP A 1 72 ? -3.490 -2.601 -3.716 1.00 78.94 72 TRP A C 1
ATOM 556 O O . TRP A 1 72 ? -3.434 -2.045 -4.818 1.00 78.94 72 TRP A O 1
ATOM 566 N N . ARG A 1 73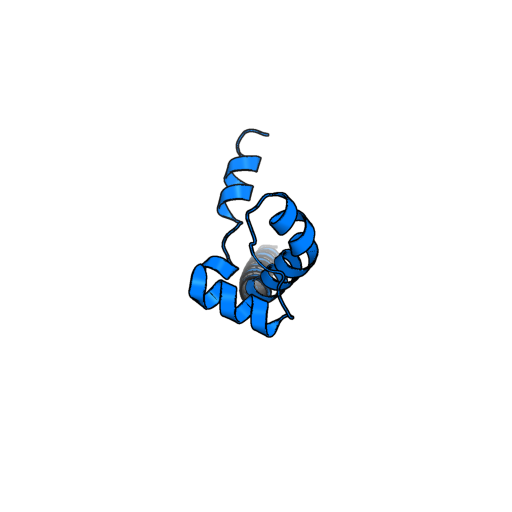 ? -4.626 -2.558 -2.989 1.00 65.00 73 ARG A N 1
ATOM 567 C CA . ARG A 1 73 ? -5.834 -1.806 -3.397 1.00 65.00 73 ARG A CA 1
ATOM 568 C C . ARG A 1 73 ? -5.608 -0.300 -3.256 1.00 65.00 73 ARG A C 1
ATOM 570 O O . ARG A 1 73 ? -5.197 0.193 -2.210 1.00 65.00 73 ARG A O 1
ATOM 577 N N . GLY A 1 74 ? -5.965 0.430 -4.312 1.00 58.53 74 GLY A N 1
ATOM 578 C CA . GLY A 1 74 ? -5.752 1.878 -4.451 1.00 58.53 74 GLY A CA 1
ATOM 579 C C . GLY A 1 74 ? -5.022 2.252 -5.744 1.00 58.53 74 GLY A C 1
ATOM 580 O O . GLY A 1 74 ? -5.188 3.365 -6.233 1.00 58.53 74 GLY A O 1
ATOM 581 N N . ASN A 1 75 ? -4.312 1.302 -6.366 1.00 52.75 75 ASN A N 1
ATOM 582 C CA . ASN A 1 75 ? -3.658 1.524 -7.658 1.00 52.75 75 ASN A CA 1
ATOM 583 C C . ASN A 1 75 ? -4.678 1.740 -8.800 1.00 52.75 75 ASN A C 1
ATOM 585 O O . ASN A 1 75 ? -4.518 2.639 -9.613 1.00 52.75 75 ASN A O 1
ATOM 589 N N . GLN A 1 76 ? -5.792 0.996 -8.813 1.00 43.62 76 GLN A N 1
ATOM 590 C CA . GLN A 1 76 ? -6.826 1.110 -9.859 1.00 43.62 76 GLN A CA 1
ATOM 591 C C . GLN A 1 76 ? -7.643 2.416 -9.782 1.00 43.62 76 GLN A C 1
ATOM 593 O O . GLN A 1 76 ? -7.932 3.018 -10.811 1.00 43.62 76 GLN A O 1
ATOM 598 N N . ALA A 1 77 ? -7.971 2.904 -8.580 1.00 49.00 77 ALA A N 1
ATOM 599 C CA . ALA A 1 77 ? -8.690 4.173 -8.414 1.00 49.00 77 ALA A CA 1
ATOM 600 C C . ALA A 1 77 ? -7.817 5.390 -8.779 1.00 49.00 77 ALA A C 1
ATOM 602 O O . ALA A 1 77 ? -8.317 6.357 -9.350 1.00 49.00 77 ALA A O 1
ATOM 603 N N . ASN A 1 78 ? -6.504 5.327 -8.516 1.00 53.66 78 ASN A N 1
ATOM 604 C CA . ASN A 1 78 ? -5.557 6.34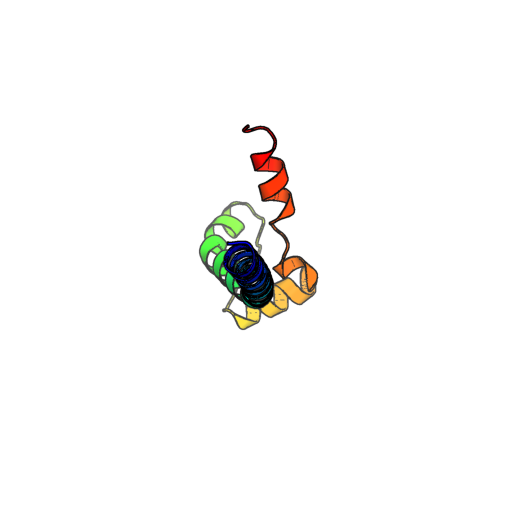2 -8.985 1.00 53.66 78 ASN A CA 1
ATOM 605 C C . ASN A 1 78 ? -5.417 6.347 -10.516 1.00 53.66 78 ASN A C 1
ATOM 607 O O . ASN A 1 78 ? -5.359 7.427 -11.098 1.00 53.66 78 ASN A O 1
ATOM 611 N N . VAL A 1 79 ? -5.424 5.177 -11.168 1.00 47.28 79 VAL A N 1
ATOM 612 C CA . VAL A 1 79 ? -5.400 5.057 -12.639 1.00 47.28 79 VAL A CA 1
ATOM 613 C C . VAL A 1 79 ? -6.671 5.636 -13.273 1.00 47.28 79 VAL A C 1
ATOM 615 O O . VAL A 1 79 ? -6.570 6.426 -14.206 1.00 47.28 79 VAL A O 1
ATOM 618 N N . ILE A 1 80 ? -7.857 5.338 -12.730 1.00 51.97 80 ILE A N 1
ATOM 619 C CA . ILE A 1 80 ? -9.133 5.888 -13.229 1.00 51.97 80 ILE A CA 1
ATOM 620 C C . ILE A 1 80 ? -9.225 7.405 -13.006 1.00 51.97 80 ILE A C 1
ATOM 622 O O . ILE A 1 80 ? -9.792 8.104 -13.836 1.00 51.97 80 ILE A O 1
ATOM 626 N N . ARG A 1 81 ? -8.646 7.941 -11.922 1.00 49.47 81 ARG A N 1
ATOM 627 C CA . ARG A 1 81 ? -8.585 9.394 -11.684 1.00 49.47 81 ARG A CA 1
ATOM 628 C C . ARG A 1 81 ? -7.643 10.116 -12.654 1.00 49.47 81 ARG A C 1
ATOM 630 O O . ARG A 1 81 ? -7.934 11.247 -13.032 1.00 49.47 81 ARG A O 1
ATOM 637 N N . TYR A 1 82 ? -6.524 9.494 -13.028 1.00 48.53 82 TYR A N 1
ATOM 638 C CA . TYR A 1 82 ? -5.552 10.093 -13.951 1.00 48.53 82 TYR A CA 1
ATOM 639 C C . TYR A 1 82 ? -5.997 10.047 -15.417 1.00 48.53 82 TYR A C 1
ATOM 641 O O . TYR A 1 82 ? -5.659 10.947 -16.175 1.00 48.53 82 TYR A O 1
ATOM 649 N N . PHE A 1 83 ? -6.772 9.037 -15.813 1.00 49.28 83 PHE A N 1
ATOM 650 C CA . PHE A 1 83 ? -7.207 8.857 -17.201 1.00 49.28 83 PHE A CA 1
ATOM 651 C C . PHE A 1 83 ? -8.028 10.025 -17.802 1.00 49.28 83 PHE A C 1
ATOM 653 O O . PHE A 1 83 ? -7.830 10.311 -18.974 1.00 49.28 83 PHE A O 1
ATOM 660 N N . PRO A 1 84 ? -8.909 10.731 -17.060 1.00 50.16 84 PRO A N 1
ATOM 661 C CA . PRO A 1 84 ? -9.661 11.877 -17.586 1.00 50.16 84 PRO A CA 1
ATOM 662 C C . PRO A 1 84 ? -9.010 13.244 -17.309 1.00 50.16 84 PRO A C 1
ATOM 664 O O . PRO A 1 84 ? -9.646 14.267 -17.538 1.00 50.16 84 PRO A O 1
ATOM 667 N N . THR A 1 85 ? -7.798 13.287 -16.743 1.00 52.16 85 THR A N 1
ATOM 668 C CA . THR A 1 85 ? -7.064 14.548 -16.490 1.00 52.16 85 THR A CA 1
ATOM 669 C C . THR A 1 85 ? -5.847 14.736 -17.401 1.00 52.16 85 THR A C 1
ATOM 671 O O . THR A 1 85 ? -5.040 15.632 -17.157 1.00 52.16 85 THR A O 1
ATOM 674 N N . GLN A 1 86 ? -5.739 13.921 -18.453 1.00 44.97 86 GLN A N 1
ATOM 675 C CA . GLN A 1 86 ? -4.916 14.174 -19.639 1.00 44.97 86 GLN A CA 1
ATOM 676 C C . GLN A 1 86 ? -5.839 14.521 -20.805 1.00 44.97 86 GLN A C 1
ATOM 678 O O . GLN A 1 86 ? -6.860 13.812 -20.952 1.00 44.97 86 GLN A O 1
#

Radius of gyration: 18.63 Å; chains: 1; bounding box: 48×25×48 Å

Secondary structure (DSSP, 8-state):
-HHHHHHHHHHHHHHHHHHHHHHHHHHHHHHHHHHHHHHHHHHHTTS-SS---SHHHHHHHHHHHT-GGGGGTTHHHHHHHHTT--

Foldseek 3Di:
DPVVVVVVVVVVVVVVVVVVVVCVVCLLQVLLVVCLVCVVVCVVVVNDVDHQPDSVSSSVCCCVPVNPCCSVPPPVVVVVVVPVVD

InterPro domains:
  IPR002067 Mitochondrial carrier protein [PR00926] (11-24)
  IPR002067 Mitochondrial carrier protein [PR00926] (24-38)
  IPR002067 Mitochondrial carrier protein [PR00926] (74-86)
  IPR002113 ADP/ATP carrier protein, eukaryotic type [PR00927] (8-20)
  IPR002113 ADP/ATP carrier protein, eukaryotic type [PR00927] (52-73)
  IPR002113 ADP/ATP carrier protein, eukaryotic type [PTHR45635] (3-86)
  IPR018108 Mitochondrial carrier protein, transmembrane region [PF00153] (7-85)
  IPR018108 Mitochondrial carrier protein, transmembrane region [PS50920] (6-86)
  IPR023395 Mitochondrial carrier protein domain superfamily [G3DSA:1.50.40.10] (2-86)
  IPR023395 Mitochondrial carrier protein domain superfamily [SSF103506] (7-85)